Protein AF-A0A4U3B0Z3-F1 (afdb_monomer_lite)

Radius of gyration: 18.88 Å; chains: 1; bounding box: 39×23×56 Å

Foldseek 3Di:
DVVQVVVVVCCVPPVQPFQWDFDDDPNDTPDTDGDPPDDPPDDDDPPCVVVVVVVVVVVVCCVVVVAVDPPDDPDD

Organism: NCBI:txid1890302

Structure (mmCIF, N/CA/C/O backbone):
data_AF-A0A4U3B0Z3-F1
#
_entry.id   AF-A0A4U3B0Z3-F1
#
loop_
_atom_site.group_PDB
_atom_site.id
_atom_site.type_symbol
_atom_site.label_atom_id
_atom_site.label_alt_id
_atom_site.label_comp_id
_atom_site.label_asym_id
_atom_site.label_entity_id
_atom_site.label_seq_id
_atom_site.pdbx_PDB_ins_code
_atom_site.Cartn_x
_atom_site.Cartn_y
_atom_site.Cartn_z
_atom_site.occupancy
_atom_site.B_iso_or_equiv
_atom_site.auth_seq_id
_atom_site.auth_comp_id
_atom_site.auth_asym_id
_atom_site.auth_atom_id
_atom_site.pdbx_PDB_model_num
ATOM 1 N N . MET A 1 1 ? 2.535 9.189 -23.859 1.00 68.00 1 MET A N 1
ATOM 2 C CA . MET A 1 1 ? 3.274 7.925 -24.096 1.00 68.00 1 MET A CA 1
ATOM 3 C C . MET A 1 1 ? 4.762 8.053 -23.786 1.00 68.00 1 MET A C 1
ATOM 5 O O . MET A 1 1 ? 5.307 7.155 -23.166 1.00 68.00 1 MET A O 1
ATOM 9 N N . GLU A 1 2 ? 5.419 9.162 -24.130 1.00 87.88 2 GLU A N 1
ATOM 10 C CA . GLU A 1 2 ? 6.842 9.368 -23.807 1.00 87.88 2 GLU A CA 1
ATOM 11 C C . GLU A 1 2 ? 7.150 9.291 -22.299 1.00 87.88 2 GLU A C 1
ATOM 13 O O . GLU A 1 2 ? 8.084 8.607 -21.896 1.00 87.88 2 GLU A O 1
ATOM 18 N N . THR A 1 3 ? 6.306 9.882 -21.447 1.00 90.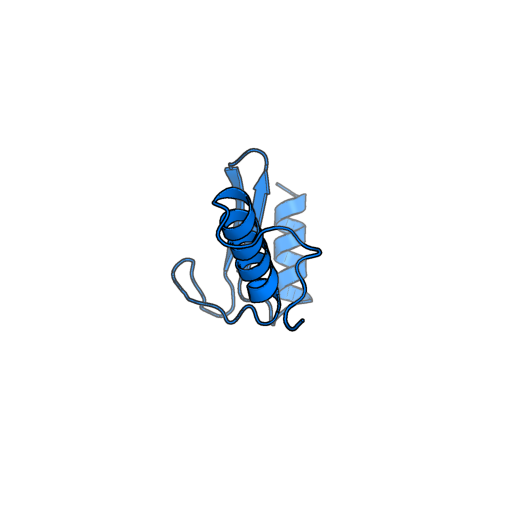50 3 THR A N 1
ATOM 19 C CA . THR A 1 3 ? 6.477 9.848 -19.982 1.00 90.50 3 THR A CA 1
ATOM 20 C C . THR A 1 3 ? 6.431 8.436 -19.397 1.00 90.50 3 THR A C 1
ATOM 22 O O . THR A 1 3 ? 7.262 8.098 -18.562 1.00 90.50 3 THR A O 1
ATOM 25 N N . VAL A 1 4 ? 5.488 7.596 -19.838 1.00 91.56 4 VAL A N 1
ATOM 26 C CA . VAL A 1 4 ? 5.367 6.209 -19.347 1.00 91.56 4 VAL A CA 1
ATOM 27 C C . VAL A 1 4 ? 6.499 5.321 -19.855 1.00 91.56 4 VAL A C 1
ATOM 29 O O . VAL A 1 4 ? 6.940 4.430 -19.138 1.00 91.56 4 VAL A O 1
ATOM 32 N N . LYS A 1 5 ? 7.020 5.596 -21.058 1.00 93.56 5 LYS A N 1
ATOM 33 C CA . LYS A 1 5 ? 8.230 4.940 -21.558 1.00 93.56 5 LYS A CA 1
ATOM 34 C C . LYS A 1 5 ? 9.443 5.322 -20.709 1.00 93.56 5 LYS A C 1
ATOM 36 O O . LYS A 1 5 ? 10.138 4.442 -20.228 1.00 93.56 5 LYS A O 1
ATOM 41 N N . LYS A 1 6 ? 9.633 6.620 -20.450 1.00 95.69 6 LYS A N 1
ATOM 42 C CA . LYS A 1 6 ? 10.716 7.107 -19.589 1.00 95.69 6 LYS A CA 1
ATOM 43 C C . LYS A 1 6 ? 10.640 6.510 -18.179 1.00 95.69 6 LYS A C 1
ATOM 45 O O . LYS A 1 6 ? 11.670 6.172 -17.616 1.00 95.69 6 LYS A O 1
ATOM 50 N N . LEU A 1 7 ? 9.435 6.363 -17.622 1.00 94.75 7 LEU A N 1
ATOM 51 C CA . LEU A 1 7 ? 9.226 5.678 -16.345 1.00 94.75 7 LEU A CA 1
ATOM 52 C C . LEU A 1 7 ? 9.697 4.219 -16.407 1.00 94.75 7 LEU A C 1
ATOM 54 O O . LEU A 1 7 ? 10.480 3.813 -15.560 1.00 94.75 7 LEU A O 1
ATOM 58 N N . ASP A 1 8 ? 9.247 3.451 -17.403 1.00 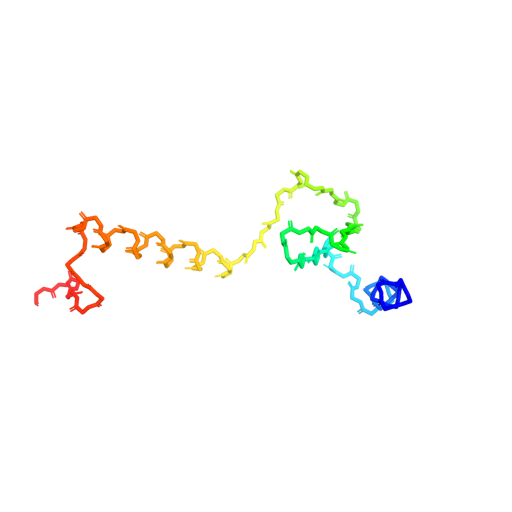95.81 8 ASP A N 1
ATOM 59 C CA . ASP A 1 8 ? 9.661 2.052 -17.598 1.00 95.81 8 ASP A CA 1
ATOM 60 C C . ASP A 1 8 ? 11.187 1.913 -17.725 1.00 95.81 8 ASP A C 1
ATOM 62 O O . ASP A 1 8 ? 11.776 1.030 -17.102 1.00 95.81 8 ASP A O 1
ATOM 66 N N . ASP A 1 9 ? 11.829 2.814 -18.474 1.00 96.00 9 ASP A N 1
ATOM 67 C CA . ASP A 1 9 ? 13.285 2.839 -18.641 1.00 96.00 9 ASP A CA 1
ATOM 68 C C . ASP A 1 9 ? 13.992 3.102 -17.292 1.00 96.00 9 ASP A C 1
ATOM 70 O O . ASP A 1 9 ? 14.853 2.319 -16.891 1.00 96.00 9 ASP A O 1
ATOM 74 N N . ILE A 1 10 ? 13.552 4.111 -16.524 1.00 96.31 10 ILE A N 1
ATOM 75 C CA . ILE A 1 10 ? 14.092 4.414 -15.183 1.00 96.31 10 ILE A CA 1
ATOM 76 C C . ILE A 1 10 ? 13.941 3.218 -14.234 1.00 96.31 10 ILE A C 1
ATOM 78 O O . ILE A 1 10 ? 14.881 2.879 -13.517 1.00 96.31 10 ILE A O 1
ATOM 82 N N . ILE A 1 11 ? 12.780 2.551 -14.212 1.00 96.44 11 ILE A N 1
ATOM 83 C CA . ILE A 1 11 ? 12.580 1.393 -13.328 1.00 96.44 11 ILE A CA 1
ATOM 84 C C . ILE A 1 11 ? 13.570 0.273 -13.665 1.00 96.44 11 ILE A C 1
ATOM 86 O O . ILE A 1 11 ? 14.199 -0.285 -12.765 1.00 96.44 11 ILE A O 1
ATOM 90 N N . LYS A 1 12 ? 13.748 -0.035 -14.953 1.00 94.88 12 LYS A N 1
ATOM 91 C CA . LYS A 1 12 ? 14.657 -1.100 -15.403 1.00 94.88 12 LYS A CA 1
ATOM 92 C C . LYS A 1 12 ? 16.127 -0.783 -15.136 1.00 94.88 12 LYS A C 1
ATOM 94 O O . LYS A 1 12 ? 16.894 -1.690 -14.803 1.00 94.88 12 LYS A O 1
ATOM 99 N N . GLU A 1 13 ? 16.529 0.471 -15.314 1.00 96.25 13 GLU A N 1
ATOM 100 C CA . GLU A 1 13 ? 17.929 0.884 -15.201 1.00 96.25 13 GLU A CA 1
ATOM 101 C C . GLU A 1 13 ? 18.338 1.141 -13.745 1.00 96.25 13 GLU A C 1
ATOM 103 O O . GLU A 1 13 ? 19.387 0.653 -13.310 1.00 96.25 13 GLU A O 1
ATOM 108 N N . GLU A 1 14 ? 17.489 1.827 -12.975 1.00 97.56 14 GLU A N 1
ATOM 109 C CA . GLU A 1 14 ? 17.832 2.371 -11.655 1.00 97.56 14 GLU A CA 1
ATOM 110 C C . GLU A 1 14 ? 17.181 1.618 -10.479 1.00 97.56 14 GLU A C 1
ATOM 112 O O . GLU A 1 14 ? 17.758 1.571 -9.393 1.00 97.56 14 GLU A O 1
ATOM 117 N N . TYR A 1 15 ? 16.026 0.965 -10.673 1.00 96.44 15 TYR A N 1
ATOM 118 C CA . TYR A 1 15 ? 15.232 0.360 -9.587 1.00 96.44 15 TYR A CA 1
ATOM 119 C C . TYR A 1 15 ? 14.950 -1.133 -9.795 1.00 96.44 15 TYR A C 1
ATOM 121 O O . TYR A 1 15 ? 13.812 -1.605 -9.736 1.00 96.44 15 TYR A O 1
ATOM 129 N N . LYS A 1 16 ? 16.017 -1.912 -9.986 1.00 93.00 16 LYS A N 1
ATOM 130 C CA . LYS A 1 16 ? 15.958 -3.342 -10.347 1.00 93.00 16 LYS A CA 1
ATOM 131 C C . LYS A 1 16 ? 15.214 -4.246 -9.356 1.00 93.00 16 LYS A C 1
ATOM 133 O O . LYS A 1 16 ? 14.866 -5.367 -9.707 1.00 93.00 16 LYS A O 1
ATOM 138 N N . ASN A 1 17 ? 14.980 -3.798 -8.124 1.00 94.62 17 ASN A N 1
ATOM 139 C CA . ASN A 1 17 ? 14.258 -4.550 -7.095 1.00 94.62 17 ASN A CA 1
ATOM 140 C C . ASN A 1 17 ? 12.741 -4.286 -7.076 1.00 94.62 17 ASN A C 1
ATOM 142 O O . ASN A 1 17 ? 12.043 -4.847 -6.233 1.00 94.62 17 ASN A O 1
ATOM 146 N N . ILE A 1 18 ? 12.224 -3.426 -7.955 1.00 95.69 18 ILE A N 1
ATOM 147 C CA . ILE A 1 18 ? 10.783 -3.218 -8.102 1.00 95.69 18 ILE A CA 1
ATOM 148 C C . ILE A 1 18 ? 10.192 -4.369 -8.914 1.00 95.69 18 ILE A C 1
ATOM 150 O O . ILE A 1 18 ? 10.637 -4.645 -10.022 1.00 95.69 18 ILE A O 1
ATOM 154 N N . ASN A 1 19 ? 9.155 -5.012 -8.375 1.00 95.69 19 ASN A N 1
ATOM 155 C CA . ASN A 1 19 ? 8.490 -6.149 -9.020 1.00 95.69 19 ASN A CA 1
ATOM 156 C C . ASN A 1 19 ? 7.267 -5.748 -9.856 1.00 95.69 19 ASN A C 1
ATOM 158 O O . ASN A 1 19 ? 6.864 -6.488 -10.746 1.00 95.69 19 ASN A O 1
ATOM 162 N N . GLY A 1 20 ? 6.695 -4.567 -9.624 1.00 95.31 20 GLY A N 1
ATOM 163 C CA . GLY A 1 20 ? 5.590 -4.056 -10.427 1.00 95.31 20 GLY A CA 1
ATOM 164 C C . GLY A 1 20 ? 5.258 -2.603 -10.121 1.00 95.31 20 GLY A C 1
ATOM 165 O O . GLY A 1 20 ? 5.498 -2.118 -9.015 1.00 95.31 20 GLY A O 1
ATOM 166 N N . VAL A 1 21 ? 4.726 -1.904 -11.122 1.00 95.88 21 VAL A N 1
ATOM 167 C CA . VAL A 1 21 ? 4.261 -0.517 -11.026 1.00 95.88 21 VAL A CA 1
ATOM 168 C C . VAL A 1 21 ? 2.948 -0.384 -11.783 1.00 95.88 21 VAL A C 1
ATOM 170 O O . VAL A 1 21 ? 2.862 -0.723 -12.963 1.00 95.88 21 VAL A O 1
ATOM 173 N N . LEU A 1 22 ? 1.944 0.152 -11.093 1.00 95.31 22 LEU A N 1
ATOM 174 C CA . LEU A 1 22 ? 0.634 0.465 -11.643 1.00 95.31 22 LEU A CA 1
ATOM 175 C C . LEU A 1 22 ? 0.348 1.949 -11.416 1.00 95.31 22 LEU A C 1
ATOM 177 O O . LEU A 1 22 ? 0.596 2.478 -10.331 1.00 95.31 22 LEU A O 1
ATOM 181 N N . VAL A 1 23 ? -0.185 2.622 -12.431 1.00 95.12 23 VAL A N 1
ATOM 182 C CA . VAL A 1 23 ? -0.614 4.021 -12.358 1.00 95.12 23 VAL A CA 1
ATOM 183 C C . VAL A 1 23 ? -2.073 4.100 -12.773 1.00 95.12 23 VAL A C 1
ATOM 185 O O . VAL A 1 23 ? -2.416 3.823 -13.923 1.00 95.12 23 VAL A O 1
ATOM 188 N N . VAL A 1 24 ? -2.920 4.507 -11.829 1.00 95.12 24 VAL A N 1
ATOM 189 C CA . VAL A 1 24 ? -4.362 4.670 -12.035 1.00 95.12 24 VAL A CA 1
ATOM 190 C C . VAL A 1 24 ? -4.699 6.150 -12.124 1.00 95.12 24 VAL A C 1
ATOM 192 O O . VAL A 1 24 ? -4.340 6.934 -11.245 1.00 95.12 24 VAL A O 1
ATOM 195 N N . GLN A 1 25 ? -5.427 6.540 -13.165 1.00 94.44 25 GLN A N 1
ATOM 196 C CA . GLN A 1 25 ? -5.956 7.887 -13.320 1.00 94.44 25 GLN A CA 1
ATOM 197 C C . GLN A 1 25 ? -7.422 7.805 -13.735 1.00 94.44 25 GLN A C 1
ATOM 199 O O . GLN A 1 25 ? -7.755 7.163 -14.721 1.00 94.44 25 GLN A O 1
ATOM 204 N N . LYS A 1 26 ? -8.305 8.477 -12.983 1.00 95.31 26 LYS A N 1
ATOM 205 C CA . LYS A 1 26 ? -9.762 8.492 -13.236 1.00 95.31 26 LYS A CA 1
ATOM 206 C C . LYS A 1 26 ? -10.410 7.095 -13.296 1.00 95.31 26 LYS A C 1
ATOM 208 O O . LYS A 1 26 ? -11.426 6.925 -13.951 1.00 95.31 26 LYS A O 1
ATOM 213 N N . GLY A 1 27 ? -9.850 6.128 -12.569 1.00 94.88 27 GLY A N 1
ATOM 214 C CA . GLY A 1 27 ? -10.343 4.747 -12.529 1.00 94.88 27 GLY A CA 1
ATOM 215 C C . GLY A 1 27 ? -9.707 3.819 -13.565 1.00 94.88 27 GLY A C 1
ATOM 216 O O . GLY A 1 27 ? -9.846 2.610 -13.423 1.00 94.88 27 GLY A O 1
ATOM 217 N N . ASP A 1 28 ? -8.949 4.355 -14.526 1.00 93.50 28 ASP A N 1
ATOM 218 C CA . ASP A 1 28 ? -8.294 3.570 -15.571 1.00 93.50 28 ASP A CA 1
ATOM 219 C C . ASP A 1 28 ? -6.800 3.378 -15.286 1.00 93.50 28 ASP A C 1
ATOM 221 O O . ASP A 1 28 ? -6.105 4.304 -14.847 1.00 93.50 28 ASP A O 1
ATOM 225 N N . PHE A 1 29 ? -6.283 2.186 -15.589 1.00 92.31 29 PHE A N 1
ATOM 226 C CA . PHE A 1 29 ? -4.845 1.928 -15.610 1.00 92.31 29 PHE A CA 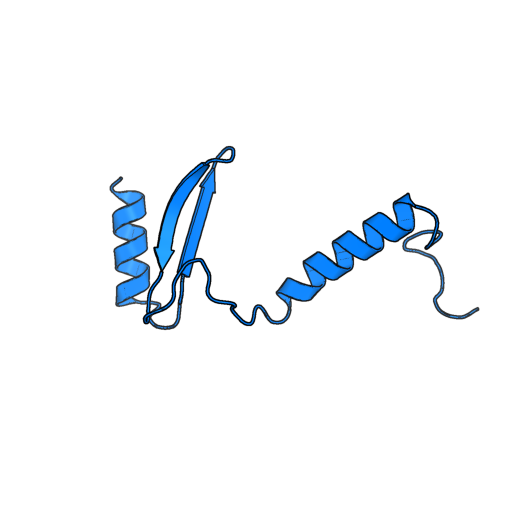1
ATOM 227 C C . PHE A 1 29 ? -4.228 2.584 -16.847 1.00 92.31 29 PHE A C 1
ATOM 229 O O . PHE A 1 29 ? -4.409 2.129 -17.974 1.00 92.31 29 PHE A O 1
ATOM 236 N N . ILE A 1 30 ? -3.473 3.662 -16.641 1.00 93.62 30 ILE A N 1
ATOM 237 C CA . ILE A 1 30 ? -2.733 4.339 -17.718 1.00 93.62 30 ILE A CA 1
ATOM 238 C C . ILE A 1 30 ? -1.314 3.778 -17.889 1.00 93.62 30 ILE A C 1
ATOM 240 O O . ILE A 1 30 ? -0.626 4.098 -18.860 1.00 93.62 30 ILE A O 1
ATOM 244 N N . PHE A 1 31 ? -0.872 2.959 -16.934 1.00 94.81 31 PHE A N 1
ATOM 245 C CA . PHE A 1 31 ? 0.367 2.196 -16.972 1.00 94.81 31 PHE A CA 1
ATOM 246 C C . PHE A 1 31 ? 0.270 1.015 -16.007 1.00 94.81 31 PHE A C 1
ATOM 248 O O . PHE A 1 31 ? -0.115 1.191 -14.853 1.00 94.81 31 PHE A O 1
ATOM 255 N N . GLU A 1 32 ? 0.667 -0.162 -16.467 1.00 95.81 32 GLU A N 1
ATOM 256 C CA . GLU A 1 32 ? 0.762 -1.376 -15.665 1.00 95.81 32 GLU A CA 1
ATOM 257 C C . GLU A 1 32 ? 1.895 -2.221 -16.238 1.00 95.81 32 GLU A C 1
ATOM 259 O O . GLU A 1 32 ? 1.877 -2.595 -17.414 1.00 95.81 32 GLU A O 1
ATOM 264 N N . LYS A 1 33 ? 2.922 -2.465 -15.425 1.00 96.25 33 LYS A N 1
ATOM 265 C CA . LYS A 1 33 ? 4.029 -3.351 -15.774 1.00 96.25 33 LYS A CA 1
ATOM 266 C C . LYS A 1 33 ? 4.539 -4.089 -14.559 1.00 96.25 33 LYS A C 1
ATOM 268 O O . LYS A 1 33 ? 4.653 -3.521 -13.474 1.00 96.25 33 LYS A O 1
ATOM 273 N N . TYR A 1 34 ? 4.932 -5.327 -14.809 1.00 96.44 34 TYR A N 1
ATOM 274 C CA . TYR A 1 34 ? 5.555 -6.215 -13.847 1.00 96.44 34 TYR A CA 1
ATOM 275 C C . TYR A 1 34 ? 6.952 -6.597 -14.332 1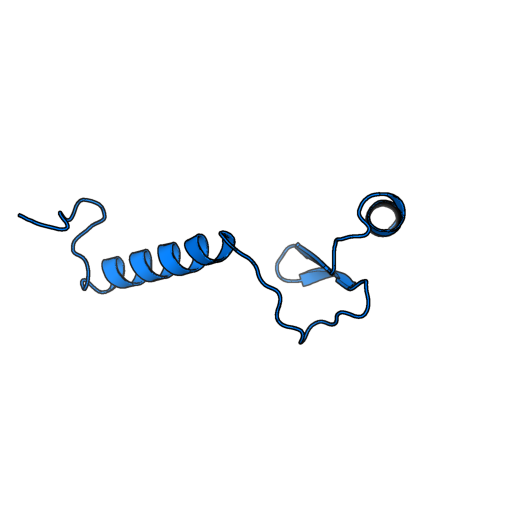.00 96.44 34 TYR A C 1
ATOM 277 O O . TYR A 1 34 ? 7.233 -6.611 -15.533 1.00 96.44 34 TYR A O 1
ATOM 285 N N . TYR A 1 35 ? 7.836 -6.869 -13.383 1.00 95.62 35 TYR A N 1
ATOM 286 C CA . TYR A 1 35 ? 9.255 -7.119 -13.601 1.00 95.62 35 TYR A CA 1
ATOM 287 C C . TYR A 1 35 ? 9.692 -8.337 -12.783 1.00 95.62 35 TYR A C 1
ATOM 289 O O . TYR A 1 35 ? 8.943 -8.859 -11.958 1.00 95.62 35 TYR A O 1
ATOM 297 N N . ASN A 1 36 ? 10.923 -8.802 -13.002 1.00 94.94 36 ASN A N 1
ATOM 298 C CA . ASN A 1 36 ? 11.526 -9.882 -12.212 1.00 94.94 36 ASN A CA 1
ATOM 299 C C . ASN A 1 36 ? 10.671 -11.163 -12.153 1.00 94.94 36 ASN A C 1
ATOM 301 O O . ASN A 1 36 ? 10.630 -11.831 -11.124 1.00 94.94 36 ASN A O 1
ATOM 305 N N . GLY A 1 37 ? 9.955 -11.478 -13.238 1.00 94.75 37 GLY A N 1
ATOM 306 C CA . GLY A 1 37 ? 9.107 -12.670 -13.338 1.00 94.75 37 GLY A CA 1
ATOM 307 C C . GLY A 1 37 ? 7.797 -12.622 -12.548 1.00 94.75 37 GLY A C 1
ATOM 308 O O . GLY A 1 37 ? 7.130 -13.646 -12.491 1.00 94.75 37 GLY A O 1
ATOM 309 N N . HIS A 1 38 ? 7.430 -11.476 -11.964 1.00 96.12 38 HIS A N 1
ATOM 310 C CA . HIS A 1 38 ? 6.144 -11.306 -11.288 1.00 96.12 38 HIS A CA 1
ATOM 311 C C . HIS A 1 38 ? 5.030 -10.995 -12.294 1.00 96.12 38 HIS A C 1
ATOM 313 O O . HIS A 1 38 ? 5.280 -10.441 -13.369 1.00 96.12 38 HIS A O 1
ATOM 319 N N . GLY A 1 39 ? 3.799 -11.316 -11.917 1.00 96.31 39 GLY A N 1
ATOM 320 C CA . GLY A 1 39 ? 2.574 -11.015 -12.643 1.00 96.31 39 GLY A CA 1
ATOM 321 C C . GLY A 1 39 ? 1.491 -10.383 -11.759 1.00 96.31 39 GLY A C 1
ATOM 322 O O . GLY A 1 39 ? 1.686 -10.196 -10.557 1.00 96.31 39 GLY A O 1
ATOM 323 N N . PRO A 1 40 ? 0.335 -10.046 -12.354 1.00 95.19 40 PRO A N 1
ATOM 324 C CA . PRO A 1 40 ? -0.767 -9.375 -11.660 1.00 95.19 40 PRO A CA 1
ATOM 325 C C . PRO A 1 40 ? -1.408 -10.207 -10.547 1.00 95.19 40 PRO A C 1
ATOM 327 O O . PRO A 1 40 ? -1.912 -9.640 -9.580 1.00 95.19 40 PRO A O 1
ATOM 330 N N . ASP A 1 41 ? -1.355 -11.534 -10.662 1.00 95.94 41 ASP A N 1
ATOM 331 C CA . ASP A 1 41 ? -1.965 -12.458 -9.702 1.00 95.94 41 ASP A CA 1
ATOM 332 C C . ASP A 1 41 ? -1.010 -12.866 -8.564 1.00 95.94 41 ASP A C 1
ATOM 334 O O . ASP A 1 41 ? -1.402 -13.591 -7.646 1.00 95.94 41 ASP A O 1
ATOM 338 N N . ASP A 1 42 ? 0.243 -12.396 -8.590 1.00 95.38 42 ASP A N 1
ATOM 339 C CA . ASP A 1 42 ? 1.231 -12.731 -7.569 1.00 95.38 42 ASP A CA 1
ATOM 340 C C . ASP A 1 42 ? 1.055 -11.877 -6.309 1.00 95.38 42 ASP A C 1
ATOM 342 O O . ASP A 1 42 ? 1.067 -10.642 -6.330 1.00 95.38 42 ASP A O 1
ATOM 346 N N . ALA A 1 43 ? 0.976 -12.540 -5.156 1.00 93.81 43 ALA A N 1
ATOM 347 C CA . ALA A 1 43 ? 0.964 -11.854 -3.873 1.00 93.81 43 ALA A CA 1
ATOM 348 C C . ALA A 1 43 ? 2.351 -11.277 -3.545 1.00 93.81 43 ALA A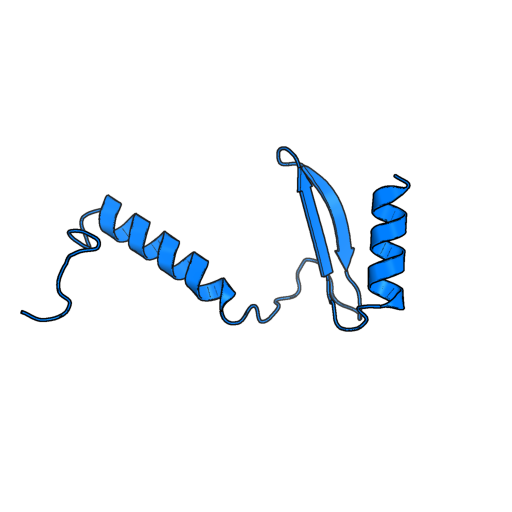 C 1
ATOM 350 O O . ALA A 1 43 ? 3.366 -11.969 -3.601 1.00 93.81 43 ALA A O 1
ATOM 351 N N . SER A 1 44 ? 2.386 -10.014 -3.117 1.00 91.19 44 SER A N 1
ATOM 352 C CA . SER A 1 44 ? 3.606 -9.339 -2.662 1.00 91.19 44 SER A CA 1
ATOM 353 C C . SER A 1 44 ? 3.518 -8.966 -1.185 1.00 91.19 44 SER A C 1
ATOM 355 O O . SER A 1 44 ? 2.483 -8.515 -0.696 1.00 91.19 44 SER A O 1
ATOM 357 N N . HIS A 1 45 ? 4.623 -9.111 -0.453 1.00 93.38 45 HIS A N 1
ATOM 358 C CA . HIS A 1 45 ? 4.689 -8.675 0.939 1.00 93.38 45 HIS A CA 1
ATOM 359 C C . HIS A 1 45 ? 4.792 -7.143 1.023 1.00 93.38 45 HIS A C 1
ATOM 361 O O . HIS A 1 45 ? 5.850 -6.563 0.790 1.00 93.38 45 HIS A O 1
ATOM 367 N N . ILE A 1 46 ? 3.698 -6.484 1.413 1.00 94.50 46 ILE A N 1
ATOM 368 C CA . ILE A 1 46 ? 3.583 -5.012 1.438 1.00 94.50 46 ILE A CA 1
ATOM 369 C C . ILE A 1 46 ? 4.002 -4.361 2.772 1.00 94.50 46 ILE A C 1
ATOM 371 O O . ILE A 1 46 ? 3.900 -3.143 2.943 1.00 94.50 46 ILE A O 1
ATOM 375 N N . ALA A 1 47 ? 4.466 -5.161 3.737 1.00 96.56 47 ALA A N 1
ATOM 376 C CA . ALA A 1 47 ? 4.936 -4.712 5.048 1.00 96.56 47 ALA A CA 1
ATOM 377 C C . ALA A 1 47 ? 3.962 -3.735 5.744 1.00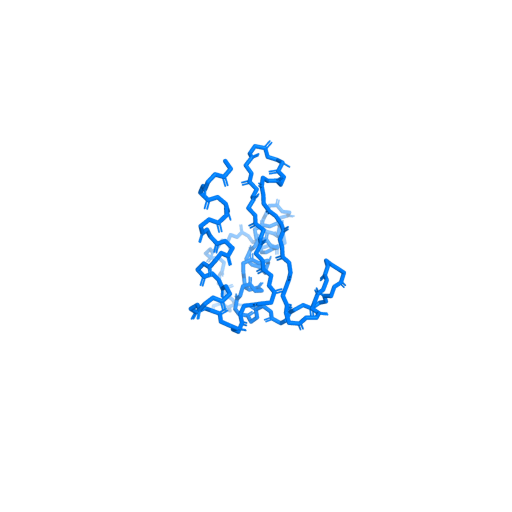 96.56 47 ALA A C 1
ATOM 379 O O . ALA A 1 47 ? 2.819 -4.077 6.041 1.00 96.56 47 ALA A O 1
ATOM 380 N N . SER A 1 48 ? 4.404 -2.512 6.047 1.00 97.81 48 SER A N 1
ATOM 381 C CA . SER A 1 48 ? 3.603 -1.547 6.807 1.00 97.81 48 SER A CA 1
ATOM 382 C C . SER A 1 48 ? 2.420 -0.959 6.042 1.00 97.81 48 SER A C 1
ATOM 384 O O . SER A 1 48 ? 1.543 -0.407 6.702 1.00 97.81 48 SER A O 1
ATOM 386 N N . VAL A 1 49 ? 2.325 -1.123 4.717 1.00 97.31 49 VAL A N 1
ATOM 387 C CA . VAL A 1 49 ? 1.132 -0.706 3.953 1.00 97.31 49 VAL A CA 1
ATOM 388 C C . VAL A 1 49 ? -0.126 -1.409 4.475 1.00 97.31 49 VAL A C 1
ATOM 390 O O . VAL A 1 49 ? -1.199 -0.810 4.508 1.00 97.31 49 VAL A O 1
ATOM 393 N N . THR A 1 50 ? 0.010 -2.624 5.016 1.00 98.00 50 THR A N 1
ATOM 394 C CA . THR A 1 50 ? -1.070 -3.352 5.702 1.00 98.00 50 THR A CA 1
ATOM 395 C C . THR A 1 50 ? -1.760 -2.512 6.782 1.00 98.00 50 THR A C 1
ATOM 397 O O . THR A 1 50 ? -2.970 -2.622 6.967 1.00 98.00 50 THR A O 1
ATOM 400 N N . LYS A 1 51 ? -1.036 -1.616 7.471 1.00 98.06 51 LYS A N 1
ATOM 401 C CA . LYS A 1 51 ? -1.606 -0.754 8.520 1.00 98.06 51 LYS A CA 1
ATOM 402 C C . LYS A 1 51 ? -2.660 0.210 7.977 1.00 98.06 51 LYS A C 1
ATOM 404 O O . LYS A 1 51 ? -3.590 0.529 8.706 1.00 98.06 51 LYS A O 1
ATOM 409 N N . THR A 1 52 ? -2.563 0.628 6.714 1.00 98.25 52 THR A N 1
ATOM 410 C CA . THR A 1 52 ? -3.591 1.458 6.068 1.00 98.25 52 THR A CA 1
ATOM 411 C C . THR A 1 52 ? -4.906 0.697 5.941 1.00 98.25 52 THR A C 1
ATOM 413 O O . THR A 1 52 ? -5.959 1.245 6.256 1.00 98.25 52 THR A O 1
ATOM 416 N N . ILE A 1 53 ? -4.850 -0.583 5.560 1.00 97.75 53 ILE A N 1
ATOM 417 C CA . ILE A 1 53 ? -6.041 -1.439 5.483 1.00 97.75 53 ILE A CA 1
ATOM 418 C C . ILE A 1 53 ? -6.637 -1.646 6.877 1.00 97.75 53 ILE A C 1
ATOM 420 O O . ILE A 1 53 ? -7.839 -1.481 7.060 1.00 97.75 53 ILE A O 1
ATOM 424 N N . ILE A 1 54 ? -5.799 -1.927 7.881 1.00 98.12 54 ILE A N 1
ATOM 425 C CA . ILE A 1 54 ? -6.255 -2.044 9.273 1.00 98.12 54 ILE A CA 1
ATOM 426 C C . ILE A 1 54 ? -6.897 -0.737 9.755 1.00 98.12 54 ILE A C 1
ATOM 428 O O . ILE A 1 54 ? -7.973 -0.778 10.338 1.00 98.12 54 ILE A O 1
ATOM 432 N N . SER A 1 55 ? -6.299 0.420 9.467 1.00 98.25 55 SER A N 1
ATOM 433 C CA . SER A 1 55 ? -6.855 1.732 9.822 1.00 98.25 55 SER A CA 1
ATOM 434 C C . SER A 1 55 ? -8.233 1.964 9.192 1.00 98.25 55 SER A C 1
ATOM 436 O O . SER A 1 55 ? -9.170 2.365 9.881 1.00 98.25 55 SER A O 1
ATOM 438 N N . ALA A 1 56 ? -8.396 1.625 7.909 1.00 98.50 56 ALA A N 1
ATOM 439 C CA . ALA A 1 56 ? -9.691 1.702 7.235 1.00 98.50 56 ALA A CA 1
ATOM 440 C C . ALA A 1 56 ? -10.738 0.792 7.901 1.00 98.50 56 ALA A C 1
ATOM 442 O O . ALA A 1 56 ? -11.867 1.220 8.132 1.00 98.50 56 ALA A O 1
ATOM 443 N N . LEU A 1 57 ? -10.357 -0.433 8.279 1.00 98.44 57 LEU A N 1
ATOM 444 C CA . LEU A 1 57 ? -11.238 -1.353 9.007 1.00 98.44 57 LEU A CA 1
ATOM 445 C C . LEU A 1 57 ? -11.617 -0.823 10.397 1.00 98.44 57 LEU A C 1
ATOM 447 O O . LEU A 1 57 ? -12.769 -0.961 10.797 1.00 98.44 57 LEU A O 1
ATOM 451 N N . ILE A 1 58 ? -10.695 -0.172 11.113 1.00 98.38 58 ILE A N 1
ATOM 452 C CA . ILE A 1 58 ? -11.010 0.517 12.374 1.00 98.38 58 ILE A CA 1
ATOM 453 C C . ILE A 1 58 ? -12.031 1.635 12.135 1.00 98.38 58 ILE A C 1
ATOM 455 O O . ILE A 1 58 ? -12.998 1.731 12.887 1.00 98.38 58 ILE A O 1
ATOM 459 N N . GLY A 1 59 ? -11.881 2.418 11.062 1.00 98.31 59 GLY A N 1
ATOM 460 C CA . GLY A 1 59 ? -12.875 3.414 10.651 1.00 98.31 59 GLY A CA 1
ATOM 461 C C . GLY A 1 59 ? -14.262 2.804 10.417 1.00 98.31 59 GLY A C 1
ATOM 462 O O . GLY A 1 59 ? -15.250 3.317 10.936 1.00 98.31 59 GLY A O 1
ATOM 463 N N . VAL A 1 60 ? -14.337 1.658 9.730 1.00 98.62 60 VAL A N 1
ATOM 464 C CA . VAL A 1 60 ? -15.594 0.905 9.540 1.00 98.62 60 VAL A CA 1
ATOM 465 C C . VAL A 1 60 ? -16.175 0.422 10.875 1.00 98.62 60 VAL A C 1
ATOM 467 O O . VAL A 1 60 ? -17.388 0.443 11.065 1.00 98.62 60 VAL A O 1
ATOM 470 N N . CYS A 1 61 ? -15.341 -0.013 11.820 1.00 98.56 61 CYS A N 1
ATOM 471 C CA . CYS A 1 61 ? -15.800 -0.414 13.151 1.00 98.56 61 CYS A CA 1
ATOM 472 C C . CYS A 1 61 ? -16.347 0.763 13.969 1.00 98.56 61 CYS A C 1
ATOM 474 O O . CYS A 1 61 ? -17.289 0.563 14.736 1.00 98.56 61 CYS A O 1
ATOM 476 N N . ILE A 1 62 ? -15.784 1.965 13.806 1.00 98.56 62 ILE A N 1
ATOM 477 C CA . ILE A 1 62 ? -16.319 3.189 14.415 1.00 98.56 62 ILE A CA 1
ATOM 478 C C . ILE A 1 62 ? -17.675 3.538 13.797 1.00 98.56 62 ILE A C 1
ATOM 480 O O . ILE A 1 62 ? -18.642 3.732 14.526 1.00 98.56 62 ILE A O 1
ATOM 484 N N . ASP A 1 63 ? -17.770 3.534 12.465 1.00 98.56 63 ASP A N 1
ATOM 485 C CA . ASP A 1 63 ? -19.013 3.815 11.732 1.00 98.56 63 ASP A CA 1
ATOM 486 C C . ASP A 1 63 ? -20.154 2.857 12.124 1.00 98.56 63 ASP A C 1
ATOM 488 O O . ASP A 1 63 ? -21.298 3.263 12.316 1.00 98.56 63 ASP A O 1
ATOM 492 N N . LYS A 1 64 ? -19.828 1.580 12.357 1.00 98.56 64 LYS A N 1
ATOM 493 C CA . LYS A 1 64 ? -20.779 0.559 12.829 1.00 98.56 64 LYS A CA 1
ATOM 494 C C . LYS A 1 64 ? -21.061 0.587 14.337 1.00 98.56 64 LYS A C 1
ATOM 496 O O . LYS A 1 64 ? -21.858 -0.220 14.810 1.00 98.56 64 LYS A O 1
ATOM 501 N N . GLY A 1 65 ? -20.403 1.457 15.103 1.00 97.62 65 GLY A N 1
ATOM 502 C CA . GLY A 1 65 ? -20.569 1.564 16.555 1.00 97.62 65 GLY A CA 1
ATOM 503 C C . GLY A 1 65 ? -19.925 0.438 17.376 1.00 97.62 65 GLY A C 1
ATOM 504 O O . GLY A 1 65 ? -20.190 0.335 18.573 1.00 97.62 65 GLY A O 1
ATOM 505 N N . TYR A 1 66 ? -19.070 -0.401 16.777 1.00 98.12 66 TYR A N 1
ATOM 506 C CA . TYR A 1 66 ? -18.280 -1.399 17.515 1.00 98.12 66 TYR A CA 1
ATOM 507 C C . TYR A 1 66 ? -17.150 -0.756 18.331 1.00 98.12 66 TYR A C 1
ATOM 509 O O . TYR A 1 66 ? -16.759 -1.280 19.372 1.00 98.12 66 TYR A O 1
ATOM 517 N N . ILE A 1 67 ? -16.633 0.382 17.860 1.00 98.00 67 ILE A N 1
ATOM 518 C CA . ILE A 1 67 ? -15.720 1.269 18.588 1.00 98.00 67 ILE A CA 1
ATOM 519 C C . ILE A 1 67 ? -16.421 2.625 18.703 1.00 98.00 67 ILE A C 1
ATOM 521 O O . ILE A 1 67 ? -16.948 3.133 17.722 1.00 98.00 67 ILE A O 1
ATOM 525 N N . LYS A 1 68 ? -16.449 3.218 19.895 1.00 97.25 68 LYS A N 1
ATOM 526 C CA . LYS A 1 68 ? -17.188 4.457 20.178 1.00 97.25 68 LYS A CA 1
ATOM 527 C C . LYS A 1 68 ? -16.624 5.655 19.414 1.00 97.25 68 LYS A C 1
ATOM 529 O O . LYS A 1 68 ? -17.382 6.446 18.867 1.00 97.25 68 LYS A O 1
ATOM 534 N N . SER A 1 69 ? -15.303 5.808 19.423 1.00 97.50 69 SER A N 1
ATOM 535 C CA . SER A 1 69 ? -14.574 6.862 18.714 1.00 97.50 69 SER A CA 1
ATOM 536 C C . SER A 1 69 ? -13.072 6.563 18.723 1.00 97.50 69 SER A C 1
ATOM 538 O O . SER A 1 69 ? -12.619 5.634 19.394 1.00 97.50 69 SER A O 1
ATOM 540 N N . VAL A 1 70 ? -12.290 7.383 18.017 1.00 97.06 70 VAL A N 1
ATOM 541 C CA . VAL A 1 70 ? -10.816 7.347 18.066 1.00 97.06 70 VAL A CA 1
ATOM 542 C C . VAL A 1 70 ? -10.247 7.667 19.455 1.00 97.06 70 VAL A C 1
ATOM 544 O O . VAL A 1 70 ? -9.135 7.256 19.763 1.00 97.06 70 VAL A O 1
ATOM 547 N N . ASP A 1 71 ? -11.024 8.346 20.302 1.00 97.06 71 ASP A N 1
ATOM 548 C CA . ASP A 1 71 ? -10.654 8.711 21.675 1.00 97.06 71 ASP A CA 1
ATOM 549 C C . ASP A 1 71 ? -11.066 7.648 22.703 1.00 97.06 71 ASP A C 1
ATOM 551 O O . ASP A 1 71 ? -10.880 7.830 23.910 1.00 97.06 71 ASP A O 1
ATOM 555 N N . GLN A 1 72 ? -11.662 6.536 22.256 1.00 97.31 72 GLN A N 1
ATOM 556 C CA . GLN A 1 72 ? -12.008 5.441 23.148 1.00 97.31 72 GLN A CA 1
ATOM 557 C C . GLN A 1 72 ? -10.735 4.896 23.802 1.00 97.31 72 GLN A C 1
ATOM 559 O O . GLN A 1 72 ? -9.855 4.346 23.138 1.00 97.31 72 GLN A O 1
ATOM 564 N N . LYS A 1 73 ? -10.670 4.990 25.133 1.00 96.38 73 LYS A N 1
ATOM 565 C CA . LYS A 1 73 ? -9.604 4.357 25.904 1.00 96.38 73 LYS A CA 1
ATOM 566 C C . LYS A 1 73 ? -9.610 2.840 25.697 1.00 96.38 73 LYS A C 1
ATOM 568 O O . LYS A 1 73 ? -10.667 2.210 25.680 1.00 96.38 73 LYS A O 1
ATOM 573 N N . ILE A 1 74 ? -8.417 2.259 25.598 1.00 93.88 74 ILE A N 1
ATOM 574 C CA . ILE A 1 74 ? -8.238 0.803 25.502 1.00 93.88 74 ILE A CA 1
ATOM 575 C C . ILE A 1 74 ? -8.531 0.133 26.855 1.00 93.88 74 ILE A C 1
ATOM 577 O O . ILE A 1 74 ? -9.153 -0.924 26.898 1.00 93.88 74 ILE A O 1
ATOM 581 N N . ILE A 1 75 ? -8.101 0.769 27.947 1.00 93.19 75 ILE A N 1
ATOM 582 C CA . ILE A 1 75 ? -8.328 0.370 29.344 1.00 93.19 75 ILE A CA 1
ATOM 583 C C . ILE A 1 75 ? -8.840 1.582 30.133 1.00 93.19 75 ILE A C 1
ATOM 585 O O . ILE A 1 75 ? -8.528 2.712 29.757 1.00 93.19 75 ILE A O 1
ATOM 589 N N . GLU A 1 76 ? -9.637 1.358 31.181 1.00 74.62 76 GLU A N 1
ATOM 590 C CA . GLU A 1 76 ? -10.250 2.432 31.990 1.00 74.62 76 GLU A CA 1
ATOM 591 C C . GLU A 1 76 ? -9.227 3.384 32.636 1.00 74.62 76 GLU A C 1
ATOM 593 O O . GLU A 1 76 ? -8.228 2.898 33.208 1.00 74.62 76 GLU A O 1
#

pLDDT: mean 95.22, std 4.48, range [68.0, 98.62]

Secondary structure (DSSP, 8-state):
-HHHHHHHHHHHHH-TT--EEEEEETTEEEEEEE-TT--TT-----GGGHHHHHHHHHHHHHHTTSS--TT--S--

Sequence (76 aa):
METVKKLDDIIKEEYKNINGVLVVQKGDFIFEKYYNGHGPDDASHIASVTKTIISALIGVCIDKGYIKSVDQKIIE

InterPro domains:
  IPR012338 Beta-lactamase/transpeptidase-like [G3DSA:3.40.710.10] (1-76)
  IPR012338 Beta-lactamase/transpeptidase-like [SSF56601] (6-75)